Protein AF-A0A957P8K9-F1 (afdb_monomer_lite)

Sequence (83 aa):
MSEQSVPNWRENGVRVVSGEHLDLNTPQTPGMTRAAAINNATAGAQKLWAGTVEIHPDAKTGVHHHGALESVIYVVRGRARMR

Secondary structure (DSSP, 8-state):
---PPPP-HHHHS-----GGG-B--S--BTTEEEEEEESHHHH--SS--EEEEEE-TT--PPP---TT-------SSS-----

Radius of gyration: 16.8 Å; chains: 1; bounding box: 38×25×52 Å

pLDDT: mean 89.6, std 9.49, range [47.69, 97.44]

Foldseek 3Di:
DDPDPDPPCVVPVDDDQDPVNWAQPDDDDVQKGWTWRDDCVNPVDDQDTDTDMDGHPPDDDDDDDPPPDDDDDDDPDDDDDDD

Structure (mmCIF, N/CA/C/O backbone):
data_AF-A0A957P8K9-F1
#
_entry.id   AF-A0A957P8K9-F1
#
loop_
_atom_site.group_PDB
_atom_site.id
_atom_site.type_symbol
_atom_site.label_atom_id
_atom_site.label_alt_id
_atom_site.label_comp_id
_atom_site.label_asym_id
_atom_site.label_entity_id
_atom_site.label_seq_id
_atom_site.pdbx_PDB_ins_code
_atom_site.Cartn_x
_atom_site.Cartn_y
_atom_site.Cartn_z
_atom_site.occupancy
_atom_site.B_iso_or_equiv
_atom_site.auth_seq_id
_atom_site.auth_comp_id
_atom_site.auth_asym_id
_atom_site.auth_atom_id
_atom_site.pdbx_PDB_model_num
ATOM 1 N N . MET A 1 1 ? -15.009 12.156 38.001 1.00 47.69 1 MET A N 1
ATOM 2 C CA . MET A 1 1 ? -14.455 11.592 36.754 1.00 47.69 1 MET A CA 1
ATOM 3 C C . MET A 1 1 ? -15.644 11.093 35.958 1.00 47.69 1 MET A C 1
ATOM 5 O O . MET A 1 1 ? -16.387 10.287 36.499 1.00 47.69 1 MET A O 1
ATOM 9 N N . SER A 1 2 ? -15.925 11.660 34.788 1.00 53.59 2 SER A N 1
ATOM 10 C CA . SER A 1 2 ? -17.048 11.218 33.956 1.00 53.59 2 SER A CA 1
ATOM 11 C C . SER A 1 2 ? -16.686 9.900 33.276 1.00 53.59 2 SER A C 1
ATOM 13 O O . SER A 1 2 ? -15.637 9.804 32.638 1.00 53.59 2 SER A O 1
ATOM 15 N N . GLU A 1 3 ? -17.538 8.887 33.423 1.00 58.41 3 GLU A N 1
ATOM 16 C CA . GLU A 1 3 ? -17.466 7.675 32.610 1.00 58.41 3 GLU A CA 1
ATOM 17 C C . GLU A 1 3 ? -17.612 8.075 31.140 1.00 58.41 3 GLU A C 1
ATOM 19 O O . GLU A 1 3 ? -18.640 8.610 30.721 1.00 58.41 3 GLU A O 1
ATOM 24 N N . GLN A 1 4 ? -16.560 7.866 30.350 1.00 62.72 4 GLN A N 1
ATOM 25 C CA . GLN A 1 4 ? -16.678 7.945 28.902 1.00 62.72 4 GLN A CA 1
ATOM 26 C C . GLN A 1 4 ? -17.525 6.755 28.454 1.00 62.72 4 GLN A C 1
ATOM 28 O O . GLN A 1 4 ? -17.153 5.605 28.686 1.00 62.72 4 GLN A O 1
ATOM 33 N N . SER A 1 5 ? -18.676 7.028 27.837 1.00 72.88 5 SER A N 1
ATOM 34 C CA . SER A 1 5 ? -19.532 5.988 27.273 1.00 72.88 5 SER A CA 1
ATOM 35 C C . SER A 1 5 ? -18.732 5.176 26.256 1.00 72.88 5 SER A C 1
ATOM 37 O O . SER A 1 5 ? -18.245 5.735 25.270 1.00 72.88 5 SER A O 1
ATOM 39 N N . VAL A 1 6 ? -18.598 3.870 26.486 1.00 71.25 6 VAL A N 1
ATOM 40 C CA . VAL A 1 6 ? -17.953 2.965 25.530 1.00 71.25 6 VAL A CA 1
ATOM 41 C C . VAL A 1 6 ? -18.719 3.062 24.203 1.00 71.25 6 VAL A C 1
ATOM 43 O O . VAL A 1 6 ? -19.934 2.842 24.203 1.00 71.25 6 VAL A O 1
ATOM 46 N N . PRO A 1 7 ? -18.064 3.413 23.080 1.00 75.06 7 PRO A N 1
ATOM 47 C CA . PRO A 1 7 ? -18.728 3.480 21.785 1.00 75.06 7 PRO A CA 1
ATOM 48 C C . PRO A 1 7 ? -19.395 2.140 21.482 1.00 75.06 7 PRO A C 1
ATOM 50 O O . PRO A 1 7 ? -18.792 1.088 21.700 1.00 75.06 7 PRO A O 1
ATOM 53 N N . ASN A 1 8 ? -20.628 2.157 20.967 1.00 81.94 8 ASN A N 1
ATOM 54 C CA . ASN A 1 8 ? -21.271 0.931 20.502 1.00 81.94 8 ASN A CA 1
ATOM 55 C C . ASN A 1 8 ? -20.429 0.355 19.355 1.00 81.94 8 ASN A C 1
ATOM 57 O O . ASN A 1 8 ? -20.507 0.848 18.231 1.00 81.94 8 ASN A O 1
ATOM 61 N N . TRP A 1 9 ? -19.604 -0.653 19.652 1.00 84.19 9 TRP A N 1
ATOM 62 C CA . TRP A 1 9 ? -18.605 -1.202 18.733 1.00 84.19 9 TRP A CA 1
ATOM 63 C C . TRP A 1 9 ? -19.228 -1.774 17.460 1.00 84.19 9 TRP A C 1
ATOM 65 O O . TRP A 1 9 ? -18.578 -1.800 16.419 1.00 84.19 9 TRP A O 1
ATOM 75 N N . ARG A 1 10 ? -20.487 -2.221 17.528 1.00 79.25 10 ARG A N 1
ATOM 76 C CA . ARG A 1 10 ? -21.191 -2.768 16.369 1.00 79.25 10 ARG A CA 1
ATOM 77 C C . ARG A 1 10 ? -21.419 -1.691 15.316 1.00 79.25 10 ARG A C 1
ATOM 79 O O . ARG A 1 10 ? -21.194 -1.942 14.142 1.00 79.25 10 ARG A O 1
ATOM 86 N N . GLU A 1 11 ? -21.816 -0.506 15.766 1.00 80.88 11 GLU A N 1
ATOM 87 C CA . GLU A 1 11 ? -22.155 0.620 14.891 1.00 80.88 11 GLU A CA 1
ATOM 88 C C . GLU A 1 11 ? -20.962 1.561 14.653 1.00 80.88 11 GLU A C 1
ATOM 90 O O . GLU A 1 11 ? -20.903 2.241 13.637 1.00 80.88 11 GLU A O 1
ATOM 95 N N . ASN A 1 12 ? -19.996 1.607 15.579 1.00 80.50 12 ASN A N 1
ATOM 96 C CA . ASN A 1 12 ? -18.910 2.600 15.588 1.00 80.50 12 ASN A CA 1
ATOM 97 C C . ASN A 1 12 ? -17.503 2.000 15.764 1.00 80.50 12 ASN A C 1
ATOM 99 O O . ASN A 1 12 ? -16.530 2.742 15.861 1.00 80.50 12 ASN A O 1
ATOM 103 N N . GLY A 1 13 ? -17.373 0.675 15.866 1.00 82.38 13 GLY A N 1
ATOM 104 C CA . GLY A 1 13 ? -16.094 -0.009 16.102 1.00 82.38 13 GLY A CA 1
ATOM 105 C C . GLY A 1 13 ? -15.455 -0.599 14.847 1.00 82.38 13 GLY A C 1
ATOM 106 O O . GLY A 1 13 ? -14.291 -0.991 14.889 1.00 82.38 13 GLY A O 1
ATOM 107 N N . VAL A 1 14 ? -16.187 -0.653 13.732 1.00 85.62 14 VAL A N 1
ATOM 108 C CA . VAL A 1 14 ? -15.680 -1.150 12.450 1.00 85.62 14 VAL A CA 1
ATOM 109 C C . VAL A 1 14 ? -15.721 -0.032 11.426 1.00 85.62 14 VAL A C 1
ATOM 111 O O . VAL A 1 14 ? -16.757 0.585 11.197 1.00 85.62 14 VAL A O 1
ATOM 114 N N . ARG A 1 15 ? -14.581 0.206 10.779 1.00 86.00 15 ARG A N 1
ATOM 115 C CA . ARG A 1 15 ? -14.471 1.130 9.654 1.00 86.00 15 ARG A CA 1
ATOM 116 C C . ARG A 1 15 ? -14.159 0.352 8.389 1.00 86.00 15 ARG A C 1
ATOM 118 O O . ARG A 1 15 ? -13.203 -0.418 8.356 1.00 86.00 15 ARG A O 1
ATOM 125 N N . VAL A 1 16 ? -14.941 0.598 7.344 1.00 89.38 16 VAL A N 1
ATOM 126 C CA . VAL A 1 16 ? -14.694 0.062 6.005 1.00 89.38 16 VAL A CA 1
ATOM 127 C C . VAL A 1 16 ? -14.098 1.169 5.144 1.00 89.38 16 VAL A C 1
ATOM 129 O O . VAL A 1 16 ? -14.641 2.268 5.078 1.00 89.38 16 VAL A O 1
ATOM 132 N N . VAL A 1 17 ? -12.980 0.874 4.483 1.00 92.00 17 VAL A N 1
ATOM 133 C CA . VAL A 1 17 ? -12.383 1.742 3.461 1.00 92.00 17 VAL A CA 1
ATOM 134 C C . VAL A 1 17 ? -12.594 1.047 2.122 1.00 92.00 17 VAL A C 1
ATOM 136 O O . VAL A 1 17 ? -11.984 0.011 1.864 1.00 92.00 17 VAL A O 1
ATOM 139 N N . SER A 1 18 ? -13.524 1.558 1.310 1.00 93.25 18 SER A N 1
ATOM 140 C CA . SER A 1 18 ? -13.787 0.993 -0.018 1.00 93.25 18 SER A CA 1
ATOM 141 C C . SER A 1 18 ? -12.677 1.373 -1.004 1.00 93.25 18 SER A C 1
ATOM 143 O O . SER A 1 18 ? -11.904 2.298 -0.756 1.00 93.25 18 SER A O 1
ATOM 145 N N . GLY A 1 19 ? -12.617 0.680 -2.146 1.00 93.00 19 GLY A N 1
ATOM 146 C CA . GLY A 1 19 ? -11.638 0.966 -3.203 1.00 93.00 19 GLY A CA 1
ATOM 147 C C . GLY A 1 19 ? -11.680 2.412 -3.718 1.00 93.00 19 GLY A C 1
ATOM 148 O O . GLY A 1 19 ? -10.649 2.962 -4.087 1.00 93.00 19 GLY A O 1
ATOM 149 N N . GLU A 1 20 ? -12.851 3.050 -3.680 1.00 94.81 20 GLU A N 1
ATOM 150 C CA . GLU A 1 20 ? -13.045 4.452 -4.082 1.00 94.81 20 GLU A CA 1
ATOM 151 C C . GLU A 1 20 ? -12.404 5.451 -3.108 1.00 94.81 20 GLU A C 1
ATOM 153 O O . GLU A 1 20 ? -12.141 6.591 -3.474 1.00 94.81 20 GLU A O 1
ATOM 158 N N . HIS A 1 21 ? -12.138 5.020 -1.873 1.00 94.56 21 HIS A N 1
ATOM 159 C CA . HIS A 1 21 ? -11.555 5.840 -0.811 1.00 94.56 21 HIS A CA 1
ATOM 160 C C . HIS A 1 21 ? -10.064 5.554 -0.598 1.00 94.56 21 HIS A C 1
ATOM 162 O O . HIS A 1 21 ? -9.498 5.963 0.418 1.00 94.56 21 HIS A O 1
ATOM 168 N N . LEU A 1 22 ? -9.426 4.827 -1.519 1.00 96.00 22 LEU A N 1
ATOM 169 C CA . LEU A 1 22 ? -7.989 4.607 -1.459 1.00 96.00 22 LEU A CA 1
ATOM 170 C C . LEU A 1 22 ? -7.243 5.919 -1.704 1.00 96.00 22 LEU A C 1
ATOM 172 O O . LEU A 1 22 ? -7.492 6.632 -2.675 1.00 96.00 22 LEU A O 1
ATOM 176 N N . ASP A 1 23 ? -6.289 6.210 -0.830 1.00 95.44 23 ASP A N 1
ATOM 177 C CA . ASP A 1 23 ? -5.469 7.409 -0.913 1.00 95.44 23 ASP A CA 1
ATOM 178 C C . ASP A 1 23 ? -4.243 7.160 -1.800 1.00 95.44 23 ASP A C 1
ATOM 180 O O . ASP A 1 23 ? -3.361 6.361 -1.469 1.00 95.44 23 ASP A O 1
ATOM 184 N N . LEU A 1 24 ? -4.184 7.852 -2.939 1.00 95.56 24 LEU A N 1
ATOM 185 C CA . LEU A 1 24 ? -3.068 7.788 -3.885 1.00 95.56 24 LEU A CA 1
ATOM 186 C C . LEU A 1 24 ? -1.897 8.708 -3.514 1.00 95.56 24 LEU A C 1
ATOM 188 O O . LEU A 1 24 ? -0.845 8.623 -4.156 1.00 95.56 24 LEU A O 1
ATOM 192 N N . ASN A 1 25 ? -2.033 9.548 -2.480 1.00 94.19 25 ASN A N 1
ATOM 193 C CA . ASN A 1 25 ? -0.980 10.430 -1.978 1.00 94.19 25 ASN A CA 1
ATOM 194 C C . ASN A 1 25 ? 0.076 9.651 -1.175 1.00 94.19 25 ASN A C 1
ATOM 196 O O . ASN A 1 25 ? 0.331 9.882 0.007 1.00 94.19 25 ASN A O 1
ATOM 200 N N . THR A 1 26 ? 0.696 8.683 -1.839 1.00 93.00 26 THR A N 1
ATOM 201 C CA . THR A 1 26 ? 1.803 7.894 -1.314 1.00 93.00 26 THR A CA 1
ATOM 202 C C . THR A 1 26 ? 3.025 8.075 -2.211 1.00 93.00 26 THR A C 1
ATOM 204 O O . THR A 1 26 ? 2.873 8.360 -3.402 1.00 93.00 26 THR A O 1
ATOM 207 N N . PRO A 1 27 ? 4.252 7.913 -1.684 1.00 90.19 27 PRO A N 1
ATOM 208 C CA . PRO A 1 27 ? 5.440 7.899 -2.524 1.00 90.19 27 PRO A CA 1
ATOM 209 C C . PRO A 1 27 ? 5.335 6.803 -3.589 1.00 90.19 27 PRO A C 1
ATOM 211 O O . PRO A 1 27 ? 5.273 5.613 -3.266 1.00 90.19 27 PRO A O 1
ATOM 214 N N . GLN A 1 28 ? 5.320 7.218 -4.855 1.00 92.38 28 GLN A N 1
ATOM 215 C CA . GLN A 1 28 ? 5.232 6.316 -5.998 1.00 92.38 28 GLN A CA 1
ATOM 216 C C . GLN A 1 28 ? 6.624 5.955 -6.517 1.00 92.38 28 GLN A C 1
ATOM 218 O O . GLN A 1 28 ? 7.571 6.735 -6.425 1.00 92.38 28 GLN A O 1
ATOM 223 N N . THR A 1 29 ? 6.749 4.756 -7.079 1.00 88.81 29 THR A N 1
ATOM 224 C CA . THR A 1 29 ? 7.946 4.306 -7.803 1.00 88.81 29 THR A CA 1
ATOM 225 C C . THR A 1 29 ? 7.552 4.079 -9.260 1.00 88.81 29 THR A C 1
ATOM 227 O O . THR A 1 29 ? 6.476 3.532 -9.493 1.00 88.81 29 THR A O 1
ATOM 230 N N . PRO A 1 30 ? 8.368 4.461 -10.258 1.00 92.19 30 PRO A N 1
ATOM 231 C CA . PRO A 1 30 ? 8.055 4.172 -11.655 1.00 92.19 30 PRO A CA 1
ATOM 232 C C . PRO A 1 30 ? 7.692 2.694 -11.878 1.00 92.19 30 PRO A C 1
ATOM 234 O O . PRO A 1 30 ? 8.402 1.800 -11.419 1.00 92.19 30 PRO A O 1
ATOM 237 N N . GLY A 1 31 ? 6.572 2.440 -12.562 1.00 94.38 31 GLY A N 1
ATOM 238 C CA . GLY A 1 31 ? 6.047 1.085 -12.786 1.00 94.38 31 GLY A CA 1
ATOM 239 C C . GLY A 1 31 ? 5.306 0.471 -11.592 1.00 94.38 31 GLY A C 1
ATOM 240 O O . GLY A 1 3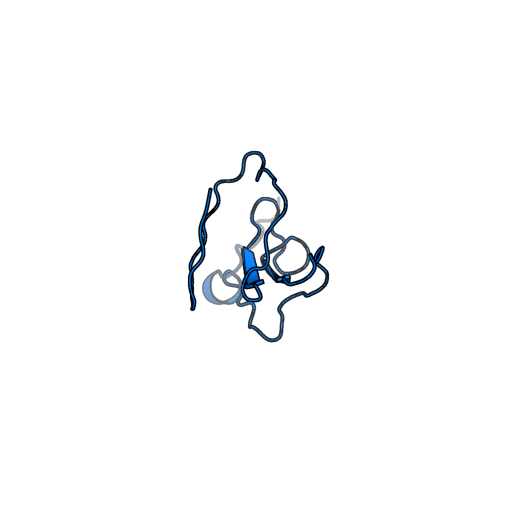1 ? 4.957 -0.706 -11.638 1.00 94.38 31 GLY A O 1
ATOM 241 N N . MET A 1 32 ? 5.057 1.241 -10.532 1.00 95.12 32 MET A N 1
ATOM 242 C CA . MET A 1 32 ? 4.270 0.833 -9.375 1.00 95.12 32 MET A CA 1
ATOM 243 C C . MET A 1 32 ? 3.290 1.941 -8.986 1.00 95.12 32 MET A C 1
ATOM 245 O O . MET A 1 32 ? 3.686 3.086 -8.776 1.00 95.12 32 MET A O 1
ATOM 249 N N . THR A 1 33 ? 2.027 1.575 -8.795 1.00 95.50 33 THR A N 1
ATOM 250 C CA . THR A 1 33 ? 1.021 2.444 -8.185 1.00 95.50 33 THR A CA 1
ATOM 251 C C . THR A 1 33 ? 0.649 1.894 -6.820 1.00 95.50 33 THR A C 1
ATOM 253 O O . THR A 1 33 ? 0.182 0.762 -6.687 1.00 95.50 33 THR A O 1
ATOM 256 N N . ARG A 1 34 ? 0.875 2.702 -5.790 1.00 96.31 34 ARG A N 1
ATOM 257 C CA . ARG A 1 34 ? 0.561 2.406 -4.397 1.00 96.31 34 ARG A CA 1
ATOM 258 C C . ARG A 1 34 ? -0.603 3.274 -3.940 1.00 96.31 34 ARG A C 1
ATOM 260 O O . ARG A 1 34 ? -0.605 4.483 -4.162 1.00 96.31 34 ARG A O 1
ATOM 267 N N . ALA A 1 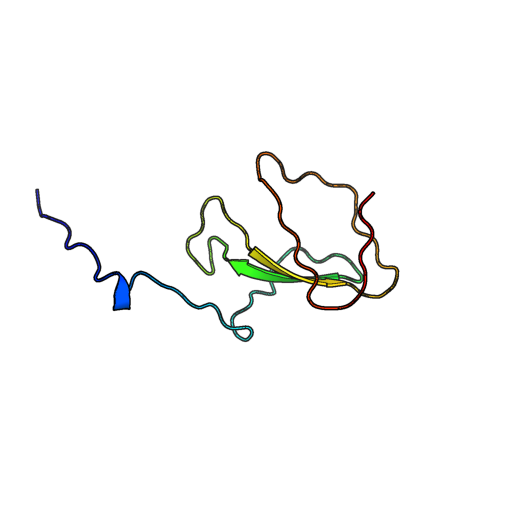35 ? -1.569 2.650 -3.281 1.00 97.00 35 ALA A N 1
ATOM 268 C CA . ALA A 1 35 ? -2.729 3.329 -2.726 1.00 97.00 35 ALA A CA 1
ATOM 269 C C . ALA A 1 35 ? -2.950 2.859 -1.286 1.00 97.00 35 ALA A C 1
ATOM 271 O O . ALA A 1 35 ? -2.960 1.655 -1.021 1.00 97.00 35 ALA A O 1
ATOM 272 N N . ALA A 1 36 ? -3.081 3.786 -0.342 1.00 97.38 36 ALA A N 1
ATOM 273 C CA . ALA A 1 36 ? -3.277 3.464 1.065 1.00 97.38 36 ALA A CA 1
ATOM 274 C C . ALA A 1 36 ? -4.766 3.272 1.384 1.00 97.38 36 ALA A C 1
ATOM 276 O O . ALA A 1 36 ? -5.601 4.087 1.006 1.00 97.38 36 ALA A O 1
ATOM 277 N N . ALA A 1 37 ? -5.081 2.212 2.127 1.00 97.12 37 ALA A N 1
ATOM 278 C CA . ALA A 1 37 ? -6.404 1.987 2.708 1.00 97.12 37 ALA A CA 1
ATOM 279 C C . ALA A 1 37 ? -6.398 2.312 4.206 1.00 97.12 37 ALA A C 1
ATOM 281 O O . ALA A 1 37 ? -7.269 3.017 4.707 1.00 97.12 37 ALA A O 1
ATOM 282 N N . ILE A 1 38 ? -5.380 1.836 4.926 1.00 95.56 38 ILE A N 1
ATOM 283 C CA . ILE A 1 38 ? -5.202 2.027 6.365 1.00 95.56 38 ILE A CA 1
ATOM 284 C C . ILE A 1 38 ? -3.890 2.777 6.577 1.00 95.56 38 ILE A C 1
ATOM 286 O O . ILE A 1 38 ? -2.812 2.233 6.351 1.00 95.56 38 ILE A O 1
ATOM 290 N N . ASN A 1 39 ? -3.980 4.026 7.013 1.00 93.75 39 ASN A N 1
ATOM 291 C CA . ASN A 1 39 ? -2.875 4.823 7.531 1.00 93.75 39 ASN A CA 1
ATOM 292 C C . ASN A 1 39 ? -3.423 5.794 8.602 1.00 93.75 39 ASN A C 1
ATOM 294 O O . ASN A 1 39 ? -4.576 5.677 9.037 1.00 93.75 39 ASN A O 1
ATOM 298 N N . ASN A 1 40 ? -2.607 6.746 9.054 1.00 92.81 40 ASN A N 1
ATOM 299 C CA . ASN A 1 40 ? -3.061 7.737 10.028 1.00 92.81 40 ASN A CA 1
ATOM 300 C C . ASN A 1 40 ? -4.207 8.617 9.493 1.00 92.81 40 ASN A C 1
ATOM 302 O O . ASN A 1 40 ? -5.217 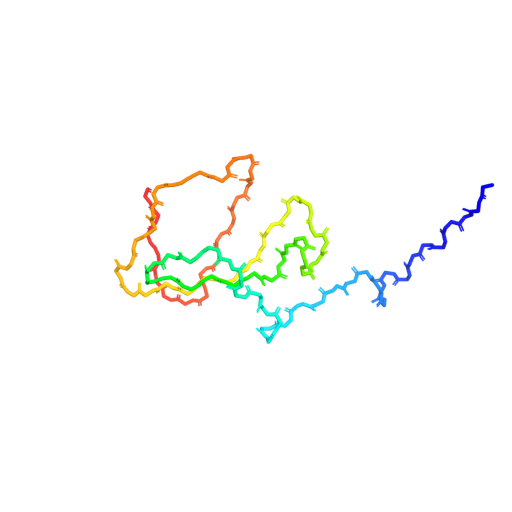8.771 10.172 1.00 92.81 40 ASN A O 1
ATOM 306 N N . ALA A 1 41 ? -4.093 9.124 8.265 1.00 89.94 41 ALA A N 1
ATOM 307 C CA . ALA A 1 41 ? -5.091 10.003 7.657 1.00 89.94 41 ALA A CA 1
ATOM 308 C C . ALA A 1 41 ? -6.416 9.284 7.336 1.00 89.94 41 ALA A C 1
ATOM 310 O O . ALA A 1 41 ? -7.492 9.835 7.559 1.00 89.94 41 ALA A O 1
ATOM 311 N N . THR A 1 42 ? -6.362 8.041 6.852 1.00 89.94 42 THR A N 1
ATOM 312 C CA . THR A 1 42 ? -7.548 7.287 6.432 1.00 89.94 42 THR A CA 1
ATOM 313 C C . THR A 1 42 ? -8.233 6.569 7.585 1.00 89.94 42 THR A C 1
ATOM 315 O O . THR A 1 42 ? -9.450 6.417 7.555 1.00 89.94 42 THR A O 1
ATOM 318 N N . ALA A 1 43 ? -7.492 6.123 8.605 1.00 91.25 43 ALA A N 1
ATOM 319 C CA . ALA A 1 43 ? -8.014 5.239 9.649 1.00 91.25 43 ALA A CA 1
ATOM 320 C C . ALA A 1 43 ? -7.550 5.584 11.076 1.00 91.25 43 ALA A C 1
ATOM 322 O O . ALA A 1 43 ? -7.897 4.864 12.008 1.00 91.25 43 ALA A O 1
ATOM 323 N N . GLY A 1 44 ? -6.768 6.649 11.281 1.00 91.44 44 GLY A N 1
ATOM 324 C CA . GLY A 1 44 ? -6.189 6.971 12.592 1.00 91.44 44 GLY A CA 1
ATOM 325 C C . GLY A 1 44 ? -5.111 5.979 13.042 1.00 91.44 44 GLY A C 1
ATOM 326 O O . GLY A 1 44 ? -4.744 5.951 14.217 1.00 91.44 44 GLY A O 1
ATOM 327 N N . ALA A 1 45 ? -4.599 5.147 12.130 1.00 92.88 45 ALA A N 1
ATOM 328 C CA . ALA A 1 45 ? -3.614 4.129 12.463 1.00 92.88 45 ALA A CA 1
ATOM 329 C C . ALA A 1 45 ? -2.282 4.765 12.897 1.00 92.88 45 ALA A C 1
ATOM 331 O O . ALA A 1 45 ? -1.814 5.738 12.305 1.00 92.88 45 ALA A O 1
ATOM 332 N N . GLN A 1 46 ? -1.666 4.203 13.939 1.00 90.94 46 GLN A N 1
ATOM 333 C CA . GLN A 1 46 ? -0.378 4.681 14.467 1.00 90.94 46 GLN A CA 1
ATOM 334 C C . GLN A 1 46 ? 0.791 3.763 14.103 1.00 90.94 46 GLN A C 1
ATOM 336 O O . GLN A 1 46 ? 1.910 4.226 13.917 1.00 90.94 46 GLN A O 1
ATOM 341 N N . LYS A 1 47 ? 0.534 2.453 14.028 1.00 89.44 47 LYS A N 1
ATOM 342 C CA . LYS A 1 47 ? 1.566 1.422 13.827 1.00 89.44 47 LYS A CA 1
ATOM 343 C C . LYS A 1 47 ? 1.271 0.475 12.666 1.00 89.44 47 LYS A C 1
ATOM 345 O O . LYS A 1 47 ? 2.098 -0.371 12.357 1.00 89.44 47 LYS A O 1
ATOM 350 N N . LEU A 1 48 ? 0.095 0.600 12.052 1.00 90.81 48 LEU A N 1
ATOM 351 C CA . LEU A 1 48 ? -0.340 -0.254 10.955 1.00 90.81 48 LEU A CA 1
ATOM 352 C C . LEU A 1 48 ? -0.437 0.569 9.676 1.00 90.81 48 LEU A C 1
ATOM 354 O O . LEU A 1 48 ? -1.001 1.664 9.677 1.00 90.81 48 LEU A O 1
ATOM 358 N N . TRP A 1 49 ? 0.075 -0.003 8.594 1.00 93.31 49 TRP A N 1
ATOM 359 C CA . TRP A 1 49 ? -0.184 0.457 7.242 1.00 93.31 49 TRP A CA 1
ATOM 360 C C . TRP A 1 49 ? -0.722 -0.712 6.423 1.00 93.31 49 TRP A C 1
ATOM 362 O O . TRP A 1 49 ? -0.174 -1.812 6.483 1.00 93.31 49 TRP A O 1
ATOM 372 N N . ALA A 1 50 ? -1.777 -0.476 5.652 1.00 95.94 50 ALA A N 1
ATOM 373 C CA . ALA A 1 50 ? -2.259 -1.428 4.662 1.00 95.94 50 ALA A CA 1
ATOM 374 C C . ALA A 1 50 ? -2.772 -0.688 3.430 1.00 95.94 50 ALA A C 1
ATOM 376 O O . ALA A 1 50 ? -3.313 0.417 3.519 1.00 95.94 50 ALA A O 1
ATOM 377 N N . GLY A 1 51 ? -2.629 -1.313 2.272 1.00 96.38 51 GLY A N 1
ATOM 378 C CA . GLY A 1 51 ? -3.013 -0.720 1.007 1.00 96.38 51 GLY A CA 1
ATOM 379 C C . GLY A 1 51 ? -2.862 -1.702 -0.138 1.00 96.38 51 GLY A C 1
ATOM 380 O O . GLY A 1 51 ? -2.508 -2.866 0.058 1.00 96.38 51 GLY A O 1
ATOM 381 N N . THR A 1 52 ? -3.122 -1.215 -1.340 1.00 96.94 52 THR A N 1
ATOM 382 C CA . THR A 1 52 ? -2.945 -1.972 -2.573 1.00 96.94 52 THR A CA 1
ATOM 383 C C . THR A 1 52 ? -1.705 -1.497 -3.303 1.00 96.94 52 THR A C 1
ATOM 385 O O . THR A 1 52 ? -1.330 -0.322 -3.250 1.00 96.94 52 THR A O 1
ATOM 388 N N . VAL A 1 53 ? -1.081 -2.425 -4.018 1.00 95.81 53 VAL A N 1
ATOM 389 C CA . VAL A 1 53 ? 0.035 -2.127 -4.905 1.00 95.81 53 VAL A CA 1
ATOM 390 C C . VAL A 1 53 ? -0.227 -2.810 -6.238 1.00 95.81 53 VAL A C 1
ATOM 392 O O . VAL A 1 53 ? -0.359 -4.032 -6.290 1.00 95.81 53 VAL A O 1
ATOM 395 N N . GLU A 1 54 ? -0.299 -2.027 -7.308 1.00 96.06 54 GLU A N 1
ATOM 396 C CA . GLU A 1 54 ? -0.268 -2.528 -8.679 1.00 96.06 54 GLU A CA 1
ATOM 397 C C . GLU A 1 54 ? 1.141 -2.333 -9.235 1.00 96.06 54 GLU A C 1
ATOM 399 O O . GLU A 1 54 ? 1.711 -1.246 -9.143 1.00 96.06 54 GLU A O 1
ATOM 404 N N . ILE A 1 55 ? 1.731 -3.408 -9.757 1.00 95.81 55 ILE A N 1
ATOM 405 C CA . ILE A 1 55 ? 3.114 -3.439 -10.237 1.00 95.81 55 ILE A CA 1
ATOM 406 C C . ILE A 1 55 ? 3.084 -3.867 -11.697 1.00 95.81 55 ILE A C 1
ATOM 408 O O . ILE A 1 55 ? 2.552 -4.930 -12.025 1.00 95.81 55 ILE A O 1
ATOM 412 N N . HIS A 1 56 ? 3.649 -3.039 -12.570 1.00 96.38 56 HIS A N 1
ATOM 413 C CA . HIS A 1 56 ? 3.768 -3.342 -13.989 1.00 96.38 56 HIS A CA 1
ATOM 414 C C . HIS A 1 56 ? 4.719 -4.534 -14.205 1.00 96.38 56 HIS A C 1
ATOM 416 O O . HIS A 1 56 ? 5.628 -4.749 -13.395 1.00 96.38 56 HIS A O 1
ATOM 422 N N . PRO A 1 57 ? 4.557 -5.303 -15.298 1.00 96.00 57 PRO A N 1
ATOM 423 C CA . PRO A 1 57 ? 5.493 -6.368 -15.648 1.00 96.00 57 PRO A CA 1
ATOM 424 C C . PRO A 1 57 ? 6.951 -5.886 -15.632 1.00 96.00 57 PRO A C 1
ATOM 426 O O . PRO A 1 57 ? 7.249 -4.778 -16.072 1.00 96.00 57 PRO A O 1
ATOM 429 N N . ASP A 1 58 ? 7.840 -6.719 -15.086 1.00 93.62 58 ASP A N 1
ATOM 430 C CA . ASP A 1 58 ? 9.288 -6.485 -14.959 1.00 93.62 58 ASP A CA 1
ATOM 431 C C . ASP A 1 58 ? 9.732 -5.265 -14.127 1.00 93.62 58 ASP A C 1
ATOM 433 O O . ASP A 1 58 ? 10.937 -5.044 -13.956 1.00 93.62 58 ASP A O 1
ATOM 437 N N . ALA A 1 59 ? 8.799 -4.511 -13.533 1.00 94.94 59 ALA A N 1
ATOM 438 C CA . ALA A 1 59 ? 9.135 -3.449 -12.594 1.00 94.94 59 ALA A CA 1
ATOM 439 C C . ALA A 1 59 ? 9.786 -4.027 -11.326 1.00 94.94 59 ALA A C 1
ATOM 441 O O . ALA A 1 59 ? 9.408 -5.083 -10.812 1.00 94.94 59 ALA A O 1
ATOM 442 N N . LYS A 1 60 ? 10.791 -3.314 -10.810 1.00 91.19 60 LYS A N 1
ATOM 443 C CA . LYS A 1 60 ? 11.562 -3.709 -9.628 1.00 91.19 60 LYS A CA 1
ATOM 444 C C . LYS A 1 60 ? 11.419 -2.653 -8.551 1.00 91.19 60 LYS A C 1
ATOM 446 O O . LYS A 1 60 ? 11.567 -1.463 -8.816 1.00 91.19 60 LYS A O 1
ATOM 451 N N . THR A 1 61 ? 11.190 -3.095 -7.324 1.00 88.38 61 THR A N 1
ATOM 452 C CA . THR A 1 61 ? 11.305 -2.220 -6.162 1.00 88.38 61 THR A CA 1
ATOM 453 C C . THR A 1 61 ? 12.772 -1.989 -5.831 1.00 88.38 61 THR A C 1
ATOM 455 O O . THR A 1 61 ? 13.595 -2.893 -5.986 1.00 88.38 61 THR A O 1
ATOM 458 N N . GLY A 1 62 ? 13.100 -0.800 -5.326 1.00 88.25 62 GLY A N 1
ATOM 459 C CA . GLY A 1 62 ? 14.391 -0.579 -4.678 1.00 88.25 62 GLY A CA 1
ATOM 460 C C . GLY A 1 62 ? 14.543 -1.464 -3.438 1.00 88.25 62 GLY A C 1
ATOM 461 O O . GLY A 1 62 ? 13.548 -1.880 -2.840 1.00 88.25 62 GLY A O 1
ATOM 462 N N . VAL A 1 63 ? 15.785 -1.741 -3.043 1.00 91.06 63 VAL A N 1
ATOM 463 C CA . VAL A 1 63 ? 16.075 -2.414 -1.769 1.00 91.06 63 VAL A CA 1
ATOM 464 C C . VAL A 1 63 ? 15.631 -1.504 -0.624 1.00 91.06 63 VAL A C 1
ATOM 466 O O . VAL A 1 63 ? 15.970 -0.323 -0.605 1.00 91.06 63 VAL A O 1
ATOM 469 N N . HIS A 1 64 ? 14.854 -2.043 0.313 1.00 91.06 64 HIS A N 1
ATOM 470 C CA . HIS A 1 64 ? 14.372 -1.323 1.492 1.00 91.06 64 HIS A CA 1
ATOM 471 C C . HIS A 1 64 ? 14.116 -2.294 2.653 1.00 91.06 64 HIS A C 1
ATOM 473 O O . HIS A 1 64 ? 14.061 -3.505 2.454 1.00 91.06 64 HIS A O 1
ATOM 479 N N . HIS A 1 65 ? 13.967 -1.760 3.868 1.00 91.19 65 HIS A N 1
ATOM 480 C CA . HIS A 1 65 ? 13.590 -2.522 5.059 1.00 91.19 65 HIS A CA 1
ATOM 481 C C . HIS A 1 65 ? 12.317 -1.935 5.684 1.00 91.19 65 HIS A C 1
ATOM 483 O O . HIS A 1 65 ? 12.062 -0.737 5.582 1.00 91.19 65 HIS A O 1
ATOM 489 N N . HIS A 1 66 ? 11.528 -2.773 6.359 1.00 88.75 66 HIS A N 1
ATOM 490 C CA . HIS A 1 66 ? 10.241 -2.393 6.965 1.00 88.75 66 HIS A CA 1
ATOM 491 C C . HIS A 1 66 ? 10.369 -1.941 8.433 1.00 88.75 66 HIS A C 1
ATOM 493 O O . HIS A 1 66 ? 9.387 -1.845 9.166 1.00 88.75 66 HIS A O 1
ATOM 499 N N . GLY A 1 67 ? 11.595 -1.655 8.879 1.00 89.12 67 G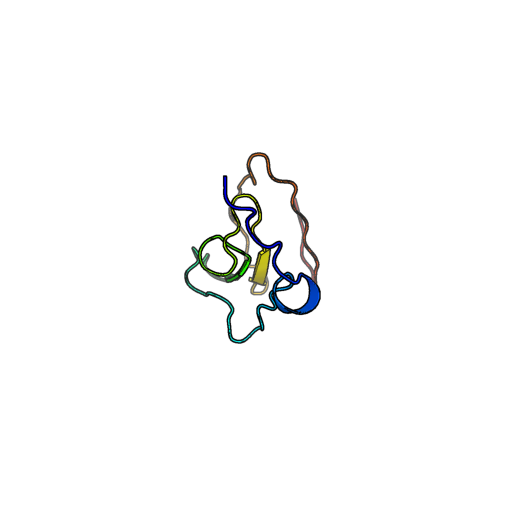LY A N 1
ATOM 500 C CA . GLY A 1 67 ? 11.878 -1.344 10.281 1.00 89.12 67 GLY A CA 1
ATOM 501 C C . GLY A 1 67 ? 11.475 -2.494 11.211 1.00 89.12 67 GLY A C 1
ATOM 502 O O . GLY A 1 67 ? 11.775 -3.648 10.926 1.00 89.12 67 GLY A O 1
ATOM 503 N N . ALA A 1 68 ? 10.796 -2.168 12.313 1.00 88.88 68 ALA A N 1
ATOM 504 C CA . ALA A 1 68 ? 10.316 -3.138 13.304 1.00 88.88 68 ALA A CA 1
ATOM 505 C C . ALA A 1 68 ? 8.958 -3.783 12.946 1.00 88.88 68 ALA A C 1
ATOM 507 O O . ALA A 1 68 ? 8.355 -4.437 13.794 1.00 88.88 68 ALA A O 1
ATOM 508 N N . LEU A 1 69 ? 8.435 -3.551 11.737 1.00 86.56 69 LEU A N 1
ATOM 509 C CA . LEU A 1 69 ? 7.118 -4.036 11.328 1.00 86.56 69 LEU A CA 1
ATOM 510 C C . LEU A 1 69 ? 7.198 -5.455 10.759 1.00 86.56 69 LEU A C 1
ATOM 512 O O . LEU A 1 69 ? 8.007 -5.737 9.874 1.00 86.56 69 LEU A O 1
ATOM 516 N N . GLU A 1 70 ? 6.282 -6.319 11.191 1.00 89.88 70 GLU A N 1
ATOM 517 C CA . GLU A 1 70 ? 5.968 -7.550 10.466 1.00 89.88 70 GLU A CA 1
ATOM 518 C C . GLU A 1 70 ? 5.223 -7.200 9.172 1.00 89.88 70 GLU A C 1
ATOM 520 O O . GLU A 1 70 ? 4.351 -6.329 9.156 1.00 89.88 70 GLU A O 1
ATOM 525 N N . SER A 1 71 ? 5.584 -7.856 8.068 1.00 90.50 71 SER A N 1
ATOM 526 C CA . SER A 1 71 ? 5.035 -7.554 6.743 1.00 90.50 71 SER A CA 1
ATOM 527 C C . SER A 1 71 ? 4.333 -8.766 6.150 1.00 90.50 71 SER A C 1
ATOM 529 O O . SER A 1 71 ? 4.888 -9.862 6.107 1.00 90.50 71 SER A O 1
ATOM 531 N N . VAL A 1 72 ? 3.120 -8.547 5.648 1.00 94.31 72 VAL A N 1
ATOM 532 C CA . VAL A 1 72 ? 2.313 -9.557 4.960 1.00 94.31 72 VAL A CA 1
ATOM 533 C C . VAL A 1 72 ? 1.998 -9.050 3.560 1.00 94.31 72 VAL A C 1
ATOM 535 O O . VAL A 1 72 ? 1.588 -7.904 3.385 1.00 94.31 72 VAL A O 1
ATOM 538 N N . ILE A 1 73 ? 2.181 -9.908 2.558 1.00 94.44 73 ILE A N 1
ATOM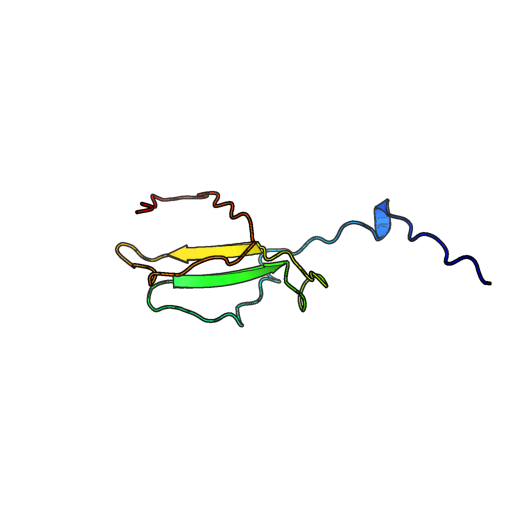 539 C CA . ILE A 1 73 ? 1.841 -9.618 1.163 1.00 94.44 73 ILE A CA 1
ATOM 540 C C . ILE A 1 73 ? 0.895 -10.709 0.676 1.00 94.44 73 ILE A C 1
ATOM 542 O O . ILE A 1 73 ? 1.233 -11.890 0.707 1.00 94.44 73 ILE A O 1
ATOM 546 N N . TYR A 1 74 ? -0.281 -10.302 0.201 1.00 96.25 74 TYR A N 1
ATOM 547 C CA . TYR A 1 74 ? -1.259 -11.193 -0.411 1.00 96.25 74 TYR A CA 1
ATOM 548 C C . TYR A 1 74 ? -1.389 -10.878 -1.903 1.00 96.25 74 TYR A C 1
ATOM 550 O O . TYR A 1 74 ? -1.750 -9.765 -2.287 1.00 96.25 74 TYR A O 1
ATOM 558 N N . VAL A 1 75 ? -1.072 -11.855 -2.755 1.00 96.56 75 VAL A N 1
ATOM 559 C CA . VAL A 1 75 ? -1.121 -11.685 -4.212 1.00 96.56 75 VAL A CA 1
ATOM 560 C C . VAL A 1 75 ? -2.536 -11.969 -4.704 1.00 96.56 75 VAL A C 1
ATOM 562 O O . VAL A 1 75 ? -2.960 -13.119 -4.755 1.00 96.56 75 VAL A O 1
ATOM 565 N N . VAL A 1 76 ? -3.253 -10.917 -5.106 1.00 96.88 76 VAL A N 1
ATOM 566 C CA . VAL A 1 76 ? -4.603 -11.041 -5.686 1.00 96.88 76 VAL A CA 1
ATOM 567 C C . VAL A 1 76 ? -4.551 -11.630 -7.100 1.00 96.88 76 VAL A C 1
ATOM 569 O O . VAL A 1 76 ? -5.353 -12.495 -7.443 1.00 96.88 76 VAL A O 1
ATOM 572 N N . ARG A 1 77 ? -3.606 -11.172 -7.934 1.00 97.44 77 ARG A N 1
ATOM 573 C CA . ARG A 1 77 ? -3.367 -11.683 -9.294 1.00 97.44 77 ARG A CA 1
ATOM 574 C C . ARG A 1 77 ? -1.911 -11.481 -9.719 1.00 97.44 77 ARG A C 1
ATOM 576 O O . ARG A 1 77 ? -1.254 -10.557 -9.251 1.00 97.44 77 ARG A O 1
ATOM 583 N N . GLY A 1 78 ? -1.436 -12.309 -10.651 1.00 96.88 78 GLY A N 1
ATOM 584 C CA . GLY A 1 78 ? -0.075 -12.229 -11.197 1.00 96.88 78 GLY A CA 1
ATOM 585 C C . GLY A 1 78 ? 0.949 -13.063 -10.421 1.00 96.88 78 GLY A C 1
ATOM 586 O O . GLY A 1 78 ? 0.595 -14.010 -9.721 1.00 96.88 78 GLY A O 1
ATOM 587 N N . ARG A 1 79 ? 2.240 -12.752 -10.594 1.00 95.62 79 ARG A N 1
ATOM 588 C CA . ARG A 1 79 ? 3.355 -13.426 -9.910 1.00 95.62 79 ARG A CA 1
ATOM 589 C C . ARG A 1 79 ? 4.382 -12.396 -9.460 1.00 95.62 79 ARG A C 1
ATOM 591 O O . ARG A 1 79 ? 4.825 -11.585 -10.264 1.00 95.62 79 ARG A O 1
ATOM 598 N N . ALA A 1 80 ? 4.786 -12.478 -8.198 1.00 93.94 80 ALA A N 1
ATOM 599 C CA . ALA A 1 80 ? 5.878 -11.694 -7.639 1.00 93.94 80 ALA A CA 1
ATOM 600 C C . ALA A 1 80 ? 7.033 -12.625 -7.258 1.00 93.94 80 ALA A C 1
ATOM 602 O O . ALA A 1 80 ? 6.818 -13.784 -6.899 1.00 93.94 80 ALA A O 1
ATOM 603 N N . ARG A 1 81 ? 8.263 -12.117 -7.328 1.00 94.31 81 ARG A N 1
ATOM 604 C CA . ARG A 1 81 ? 9.448 -12.821 -6.843 1.00 94.31 81 ARG A CA 1
ATOM 605 C C . ARG A 1 81 ? 10.138 -11.962 -5.792 1.00 94.31 81 ARG A C 1
ATOM 607 O O . ARG A 1 81 ? 10.626 -10.889 -6.123 1.00 94.31 81 ARG A O 1
ATOM 614 N N . MET A 1 82 ? 10.209 -12.475 -4.570 1.00 90.81 82 MET A N 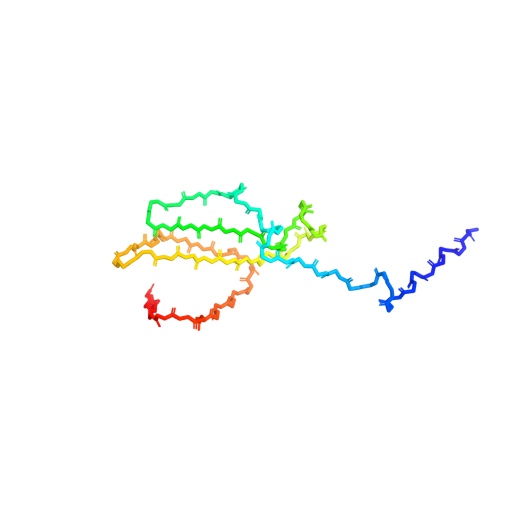1
ATOM 615 C CA . MET A 1 82 ? 10.962 -11.873 -3.468 1.00 90.81 82 MET A CA 1
ATOM 616 C C . MET A 1 82 ? 12.383 -12.450 -3.464 1.00 90.81 82 MET A C 1
ATOM 618 O O . MET A 1 82 ? 12.546 -13.652 -3.700 1.00 90.81 82 MET A O 1
ATOM 622 N N . ARG A 1 83 ? 13.400 -11.606 -3.276 1.00 84.94 83 ARG A N 1
ATOM 623 C CA . ARG A 1 83 ? 14.820 -11.982 -3.228 1.00 84.94 83 ARG A CA 1
ATOM 624 C C . ARG A 1 83 ? 15.567 -11.112 -2.237 1.00 84.94 83 ARG A C 1
ATOM 626 O O . ARG A 1 83 ? 15.183 -9.928 -2.139 1.00 84.94 83 ARG A O 1
#